Protein 7AGW (pdb70)

Radius of gyration: 14.5 Å; Cα contacts (8 Å, |Δi|>4): 324; chains: 2; bounding box: 27×45×38 Å

Organism: Bacillus subtilis (strain 168) (NCBI:txid224308)

InterPro domains:
  IPR006037 Regulator of K+ conductance, C-terminal [PF02080] (89-156)
  IPR006037 Regulator of K+ conductance, C-terminal [PS51202] (76-161)
  IPR026278 Potassium/proton antiporter subunit KhtT [PIRSF005028] (1-162)
  IPR036721 Regulator of K+ conductance, C-terminal domain superfamily [G3DSA:3.30.70.1450] (87-160)
  IPR036721 Regulator of K+ conductance, C-terminal domain superfamily [SSF116726] (79-158)
  IPR050144 AAE Transporter [PTHR30445] (1-159)
  IPR058776 Potassium/proton antiporter subunit KhtT-like, N-terminal domain [PF25991] (1-69)

B-factor: mean 46.02, std 18.56, range [23.4, 132.6]

Structure (mmCIF, N/CA/C/O backbone):
data_7AGW
#
_entry.id   7AGW
#
_cell.length_a   34.700
_cell.length_b   62.982
_cell.length_c   65.301
_cell.angle_alpha   90.000
_cell.angle_beta   90.000
_cell.angle_gamma   90.000
#
_symmetry.space_group_name_H-M   'P 21 21 21'
#
loop_
_entity.id
_entity.type
_entity.pdbx_description
1 polymer 'K(+)/H(+) antiporter subunit KhtT'
2 water water
#
loop_
_atom_site.group_PDB
_atom_site.id
_atom_site.type_symbol
_atom_site.label_atom_id
_atom_site.label_alt_id
_atom_site.label_comp_id
_atom_site.label_asym_id
_atom_site.label_entity_id
_atom_site.label_seq_id
_atom_site.pdbx_PDB_ins_code
_atom_site.Cartn_x
_atom_site.Cartn_y
_atom_site.Cartn_z
_atom_site.occupancy
_atom_site.B_iso_or_equiv
_atom_site.auth_seq_id
_atom_site.auth_comp_id
_atom_site.auth_asym_id
_atom_site.auth_atom_id
_atom_site.pdbx_PDB_model_num
ATOM 1 N N . GLY A 1 3 ? -4.917 -9.403 33.280 1.00 62.95 0 GLY A N 1
ATOM 2 C CA . GLY A 1 3 ? -6.161 -8.713 32.991 1.00 57.91 0 GLY A CA 1
ATOM 3 C C . GLY A 1 3 ? -5.976 -7.497 32.103 1.00 59.13 0 GLY A C 1
ATOM 4 O O . GLY A 1 3 ? -4.900 -6.898 32.071 1.00 65.32 0 GLY A O 1
ATOM 5 N N . LEU A 1 4 ? -7.033 -7.129 31.382 1.00 56.69 1 LEU A N 1
ATOM 6 C CA . LEU A 1 4 ? -6.996 -5.988 30.469 1.00 56.95 1 LEU A CA 1
ATOM 7 C C . LEU A 1 4 ? -7.292 -4.668 31.188 1.00 66.97 1 LEU A C 1
ATOM 8 O O . LEU A 1 4 ? -8.405 -4.451 31.665 1.00 73.38 1 LEU A O 1
ATOM 13 N N . ASN A 1 5 ? -6.300 -3.783 31.241 1.00 36.34 2 ASN A N 1
ATOM 14 C CA . ASN A 1 5 ? -6.410 -2.553 32.033 1.00 34.61 2 ASN A CA 1
ATOM 15 C C . ASN A 1 5 ? -6.409 -1.348 31.120 1.00 32.91 2 ASN A C 1
ATOM 16 O O . ASN A 1 5 ? -5.524 -1.214 30.281 1.00 34.22 2 ASN A O 1
ATOM 21 N N . ILE A 1 6 ? -7.423 -0.504 31.260 1.00 31.04 3 ILE A N 1
ATOM 22 C CA . ILE A 1 6 ? -7.564 0.684 30.435 1.00 30.44 3 ILE A CA 1
ATOM 23 C C . ILE A 1 6 ? -7.682 1.929 31.302 1.00 31.03 3 ILE A C 1
ATOM 24 O O . ILE A 1 6 ? -8.494 1.976 32.221 1.00 31.48 3 ILE A O 1
ATOM 29 N N . LYS A 1 7 ? -6.841 2.906 31.006 1.00 29.80 4 LYS A N 1
ATOM 30 C CA . LYS A 1 7 ? -6.843 4.196 31.685 1.00 29.69 4 LYS A CA 1
ATOM 31 C C . LYS A 1 7 ? -7.141 5.273 30.660 1.00 26.45 4 LYS A C 1
ATOM 32 O O . LYS A 1 7 ? -6.406 5.420 29.677 1.00 28.24 4 LYS A O 1
ATOM 38 N N . GLU A 1 8 ? -8.227 6.002 30.865 1.00 27.96 5 GLU A N 1
ATOM 39 C CA . GLU A 1 8 ? -8.633 7.066 29.946 1.00 27.94 5 GLU A CA 1
ATOM 40 C C . GLU A 1 8 ? -8.428 8.419 30.609 1.00 27.70 5 GLU A C 1
ATOM 41 O O . GLU A 1 8 ? -8.798 8.614 31.773 1.00 29.85 5 GLU A O 1
ATOM 47 N N A ASN A 1 9 ? -7.829 9.335 29.862 0.60 30.08 6 ASN A N 1
ATOM 48 N N B ASN A 1 9 ? -7.838 9.366 29.895 0.40 28.54 6 ASN A N 1
ATOM 49 C CA A ASN A 1 9 ? -7.662 10.724 30.263 0.60 31.03 6 ASN A CA 1
ATOM 50 C CA B ASN A 1 9 ? -7.781 10.741 30.383 0.40 33.03 6 ASN A CA 1
ATOM 51 C C A ASN A 1 9 ? -8.210 11.667 29.191 0.60 29.33 6 ASN A C 1
ATOM 52 C C B ASN A 1 9 ? -7.951 11.767 29.270 0.40 30.48 6 ASN A C 1
ATOM 53 O O A ASN A 1 9 ? -8.257 11.310 28.009 0.60 27.75 6 ASN A O 1
ATOM 54 O O B ASN A 1 9 ? -7.485 11.565 28.147 0.40 27.97 6 ASN A O 1
ATOM 63 N N . ASP A 1 10 ? -8.629 12.861 29.598 1.00 34.21 7 ASP A N 1
ATOM 64 C CA . ASP A 1 10 ? -8.938 13.903 28.633 1.00 33.27 7 ASP A CA 1
ATOM 65 C C . ASP A 1 10 ? -7.705 14.733 28.383 1.00 33.07 7 ASP A C 1
ATOM 66 O O . ASP A 1 10 ? -6.969 15.077 29.312 1.00 39.08 7 ASP A O 1
ATOM 71 N N . LEU A 1 11 ? -7.497 15.064 27.113 1.00 33.35 8 LEU A N 1
ATOM 72 C CA . LEU A 1 11 ? -6.495 16.034 26.722 1.00 32.50 8 LEU A CA 1
ATOM 73 C C . LEU A 1 11 ? -7.267 17.313 26.369 1.00 35.77 8 LEU A C 1
ATOM 74 O O . LEU A 1 11 ? -7.833 17.424 25.282 1.00 35.13 8 LEU A O 1
ATOM 79 N N . PRO A 1 12 ? -7.335 18.268 27.305 1.00 37.38 9 PRO A N 1
ATOM 80 C CA . PRO A 1 12 ? -8.237 19.406 27.081 1.00 39.34 9 PRO A CA 1
ATOM 81 C C . PRO A 1 12 ? -8.016 20.139 25.756 1.00 40.69 9 PRO A C 1
ATOM 82 O O . PRO A 1 12 ? -6.894 20.527 25.430 1.00 43.45 9 PRO A O 1
ATOM 86 N N . GLY A 1 13 ? -9.095 20.312 25.000 1.00 41.44 10 GLY A N 1
ATOM 87 C CA . GLY A 1 13 ? -9.033 21.029 23.736 1.00 40.00 10 GLY A CA 1
ATOM 88 C C . GLY A 1 13 ? -8.389 20.210 22.624 1.00 37.27 10 GLY A C 1
ATOM 89 O O . GLY A 1 13 ? -8.302 20.689 21.493 1.00 38.22 10 GLY A O 1
ATOM 90 N N . ILE A 1 14 ? -7.947 18.988 22.925 1.00 34.22 11 ILE A N 1
ATOM 91 C CA . ILE A 1 14 ? -7.239 18.156 21.946 1.00 30.62 11 ILE A CA 1
ATOM 92 C C . ILE A 1 14 ? -7.966 16.843 21.650 1.00 31.71 11 ILE A C 1
ATOM 93 O O . ILE A 1 14 ? -8.138 16.460 20.491 1.00 31.71 11 ILE A O 1
ATOM 98 N N . GLY A 1 15 ? -8.390 16.143 22.693 1.00 30.12 12 GLY A N 1
ATOM 99 C CA . GLY A 1 15 ? -9.028 14.856 22.493 1.00 29.61 12 GLY A CA 1
ATOM 100 C C . GLY A 1 15 ? -8.950 13.985 23.728 1.00 26.81 12 GLY A C 1
ATOM 101 O O . GLY A 1 15 ? -9.079 14.480 24.860 1.00 31.62 12 GLY A O 1
ATOM 102 N N . LYS A 1 16 ? -8.766 12.690 23.513 1.00 27.21 13 LYS A N 1
ATOM 103 C CA . LYS A 1 16 ? -8.715 11.720 24.604 1.00 27.06 13 LYS A CA 1
ATOM 104 C C . LYS A 1 16 ? -7.522 10.792 24.457 1.00 25.58 13 LYS A C 1
ATOM 105 O O . LYS A 1 16 ? -7.120 10.457 23.339 1.00 26.20 13 LYS A O 1
ATOM 111 N N . LYS A 1 17 ? -6.978 10.342 25.583 1.00 25.22 14 LYS A N 1
ATOM 112 C CA . LYS A 1 17 ? -5.859 9.416 25.600 1.00 23.60 14 LYS A CA 1
ATOM 113 C C . LYS A 1 17 ? -6.274 8.143 26.323 1.00 25.31 14 LYS A C 1
ATOM 114 O O . LYS A 1 17 ? -6.838 8.211 27.416 1.00 25.52 14 LYS A O 1
ATOM 120 N N . PHE A 1 18 ? -6.043 6.993 25.698 1.00 25.82 15 PHE A N 1
ATOM 121 C CA . PHE A 1 18 ? -6.270 5.686 26.326 1.00 23.40 15 PHE A CA 1
ATOM 122 C C . PHE A 1 18 ? -4.949 4.952 26.471 1.00 25.57 15 PHE A C 1
ATOM 123 O O . PHE A 1 18 ? -4.254 4.716 25.479 1.00 26.95 15 PHE A O 1
ATOM 131 N N . GLU A 1 19 ? -4.600 4.582 27.696 1.00 26.74 16 GLU A N 1
ATOM 132 C CA . GLU A 1 19 ? -3.434 3.755 27.933 1.00 27.50 16 GLU A CA 1
ATOM 133 C C . GLU A 1 19 ? -3.925 2.348 28.244 1.00 28.13 16 GLU A C 1
ATOM 134 O O . GLU A 1 19 ? -4.687 2.135 29.183 1.00 31.13 16 GLU A O 1
ATOM 140 N N . ILE A 1 20 ? -3.514 1.391 27.423 1.00 28.41 17 ILE A N 1
ATOM 141 C CA . ILE A 1 20 ? -4.039 0.035 27.503 1.00 30.58 17 ILE A CA 1
ATOM 142 C C . ILE A 1 20 ? -2.945 -0.953 27.844 1.00 30.80 17 ILE A C 1
ATOM 143 O O . ILE A 1 20 ? -1.868 -0.929 27.246 1.00 33.56 17 ILE A O 1
ATOM 148 N N . GLU A 1 21 ? -3.219 -1.822 28.816 1.00 32.58 18 GLU A N 1
ATOM 149 C CA . GLU A 1 21 ? -2.326 -2.933 29.122 1.00 35.56 18 GLU A CA 1
ATOM 150 C C . GLU A 1 21 ? -3.085 -4.249 28.965 1.00 40.06 18 GLU A C 1
ATOM 151 O O . GLU A 1 21 ? -4.165 -4.420 29.525 1.00 39.06 18 GLU A O 1
ATOM 157 N N . THR A 1 22 ? -2.515 -5.180 28.202 1.00 52.36 19 THR A N 1
ATOM 158 C CA . THR A 1 22 ? -3.225 -6.399 27.818 1.00 67.91 19 THR A CA 1
ATOM 159 C C . THR A 1 22 ? -2.922 -7.581 28.740 1.00 71.61 19 THR A C 1
ATOM 160 O O . THR A 1 22 ? -2.127 -7.468 29.682 1.00 68.70 19 THR A O 1
ATOM 164 N N . ARG A 1 23 ? -3.572 -8.714 28.475 1.00 74.24 20 ARG A N 1
ATOM 165 C CA . ARG A 1 23 ? -3.321 -9.939 29.229 1.00 75.71 20 ARG A CA 1
ATOM 166 C C . ARG A 1 23 ? -1.892 -10.413 29.002 1.00 79.54 20 ARG A C 1
ATOM 167 O O . ARG A 1 23 ? -1.264 -10.980 29.896 1.00 78.99 20 ARG A O 1
ATOM 175 N N . SER A 1 24 ? -1.384 -10.174 27.796 1.00 74.83 21 SER A N 1
ATOM 176 C CA . SER A 1 24 ? -0.032 -10.591 27.434 1.00 78.20 21 SER A CA 1
ATOM 177 C C . SER A 1 24 ? 1.024 -9.644 28.000 1.00 73.87 21 SER A C 1
ATOM 178 O O . SER A 1 24 ? 2.216 -9.830 27.755 1.00 73.61 21 SER A O 1
ATOM 181 N N . HIS A 1 25 ? 0.562 -8.632 28.740 1.00 70.72 22 HIS A N 1
ATOM 182 C CA . HIS A 1 25 ? 1.406 -7.615 29.380 1.00 70.62 22 HIS A CA 1
ATOM 183 C C . HIS A 1 25 ? 1.975 -6.610 28.388 1.00 72.30 22 HIS A C 1
ATOM 184 O O . HIS A 1 25 ? 2.931 -5.895 28.689 1.00 76.90 22 HIS A O 1
ATOM 191 N N . GLU A 1 26 ? 1.374 -6.547 27.207 1.00 57.70 23 GLU A N 1
ATOM 192 C CA . GLU A 1 26 ? 1.805 -5.580 26.208 1.00 53.23 23 GLU A CA 1
ATOM 193 C C . GLU A 1 26 ? 1.076 -4.251 26.397 1.00 50.37 23 GLU A C 1
ATOM 194 O O . GLU A 1 26 ? -0.026 -4.206 26.949 1.00 54.06 23 GLU A O 1
ATOM 200 N N . LYS A 1 27 ? 1.700 -3.166 25.953 1.00 45.67 24 LYS A N 1
ATOM 201 C CA . LYS A 1 27 ? 1.178 -1.841 26.237 1.00 41.05 24 LYS A CA 1
ATOM 202 C C . LYS A 1 27 ? 1.014 -1.005 24.988 1.00 36.76 24 LYS A C 1
ATOM 203 O O . LYS A 1 27 ? 1.868 -1.001 24.094 1.00 42.59 24 LYS A O 1
ATOM 209 N N . MET A 1 28 ? -0.104 -0.298 24.931 1.00 33.67 25 MET A N 1
ATOM 210 C CA . MET A 1 28 ? -0.331 0.624 23.835 1.00 31.67 25 MET A CA 1
ATOM 211 C C . MET A 1 28 ? -1.020 1.888 24.306 1.00 34.41 25 MET A C 1
ATOM 212 O O . MET A 1 28 ? -1.738 1.889 25.305 1.00 33.54 25 MET A O 1
ATOM 217 N N . THR A 1 29 ? -0.784 2.976 23.586 1.00 29.00 26 THR A N 1
ATOM 218 C CA . THR A 1 29 ? -1.462 4.229 23.881 1.00 26.06 26 THR A CA 1
ATOM 219 C C . THR A 1 29 ? -2.197 4.621 22.631 1.00 28.05 26 THR A C 1
ATOM 220 O O . THR A 1 29 ? -1.643 4.541 21.532 1.00 29.61 26 THR A O 1
ATOM 224 N N . ILE A 1 30 ? -3.462 4.989 22.782 1.00 26.81 27 ILE A N 1
ATOM 225 C CA . ILE A 1 30 ? -4.253 5.441 21.644 1.00 26.22 27 ILE A CA 1
ATOM 226 C C . ILE A 1 30 ? -4.697 6.859 21.918 1.00 24.95 27 ILE A C 1
ATOM 227 O O . ILE A 1 30 ? -5.310 7.137 22.946 1.00 25.02 27 ILE A O 1
ATOM 232 N N . ILE A 1 31 ? -4.357 7.780 21.018 1.00 25.11 28 ILE A N 1
ATOM 233 C CA . ILE A 1 31 ? -4.834 9.154 21.106 1.00 26.05 28 ILE A CA 1
ATOM 234 C C . ILE A 1 31 ? -5.962 9.316 20.102 1.00 23.70 28 ILE A C 1
ATOM 235 O O . ILE A 1 31 ? -5.792 9.020 18.912 1.00 24.91 28 ILE A O 1
ATOM 240 N N A ILE A 1 32 ? -7.127 9.733 20.567 0.60 24.86 29 ILE A N 1
ATOM 241 N N B ILE A 1 32 ? -7.118 9.750 20.587 0.40 25.60 29 ILE A N 1
ATOM 242 C CA A ILE A 1 32 ? -8.205 10.058 19.649 0.60 26.52 29 ILE A CA 1
ATOM 243 C CA B ILE A 1 32 ? -8.256 10.067 19.735 0.40 26.19 29 ILE A CA 1
ATOM 244 C C A ILE A 1 32 ? -8.441 11.554 19.647 0.60 26.85 29 ILE A C 1
ATOM 245 C C B ILE A 1 32 ? -8.411 11.581 19.676 0.40 26.93 29 ILE A C 1
ATOM 246 O O A ILE A 1 32 ? -8.939 12.125 20.624 0.60 28.17 29 ILE A O 1
ATOM 247 O O B ILE A 1 32 ? -8.836 12.200 20.654 0.40 28.14 29 ILE A O 1
ATOM 256 N N . HIS A 1 33 ? -8.060 12.180 18.541 1.00 26.52 30 HIS A N 1
ATOM 257 C CA . HIS A 1 33 ? -8.191 13.618 18.376 1.00 26.51 30 HIS A CA 1
ATOM 258 C C . HIS A 1 33 ? -9.631 14.001 18.088 1.00 32.38 30 HIS A C 1
ATOM 259 O O . HIS A 1 33 ? -10.378 13.238 17.475 1.00 33.65 30 HIS A O 1
ATOM 266 N N . ASP A 1 34 ? -10.022 15.195 18.523 1.00 38.05 31 ASP A N 1
ATOM 267 C CA . ASP A 1 34 ? -11.374 15.674 18.280 1.00 40.37 31 ASP A CA 1
ATOM 268 C C . ASP A 1 34 ? -11.714 15.732 16.801 1.00 49.78 31 ASP A C 1
ATOM 269 O O . ASP A 1 34 ? -12.866 15.549 16.415 1.00 48.44 31 ASP A O 1
ATOM 274 N N . ASP A 1 35 ? -10.706 15.986 15.975 1.00 46.17 32 ASP A N 1
ATOM 275 C CA . ASP A 1 35 ? -10.915 16.107 14.538 1.00 49.06 32 ASP A CA 1
ATOM 276 C C . ASP A 1 35 ? -10.949 14.741 13.850 1.00 44.91 32 ASP A C 1
ATOM 277 O O . ASP A 1 35 ? -11.056 14.657 12.629 1.00 55.61 32 ASP A O 1
ATOM 282 N N . GLY A 1 36 ? -10.842 13.671 14.635 1.00 40.49 33 GLY A N 1
ATOM 283 C CA . GLY A 1 36 ? -10.980 12.327 14.100 1.00 45.94 33 GLY A CA 1
ATOM 284 C C . GLY A 1 36 ? -9.707 11.511 13.946 1.00 38.72 33 GLY A C 1
ATOM 285 O O . GLY A 1 36 ? -9.769 10.289 13.821 1.00 40.04 33 GLY A O 1
ATOM 286 N N . ARG A 1 37 ? -8.551 12.170 13.929 1.00 37.12 34 ARG A N 1
ATOM 287 C CA . ARG A 1 37 ? -7.282 11.457 13.825 1.00 34.02 34 ARG A CA 1
ATOM 288 C C . ARG A 1 37 ? -7.056 10.519 15.010 1.00 32.93 34 ARG A C 1
ATOM 289 O O . ARG A 1 37 ? -7.312 10.890 16.159 1.00 33.15 34 ARG A O 1
ATOM 297 N N . ARG A 1 38 ? -6.590 9.304 14.723 1.00 29.05 35 ARG A N 1
ATOM 298 C CA . ARG A 1 38 ? -6.122 8.383 15.743 1.00 28.26 35 ARG A CA 1
ATOM 299 C C . ARG A 1 38 ? -4.623 8.222 15.618 1.00 30.13 35 ARG A C 1
ATOM 300 O O . ARG A 1 38 ? -4.093 8.050 14.511 1.00 30.03 35 ARG A O 1
ATOM 308 N N . GLU A 1 39 ? -3.934 8.262 16.745 1.00 26.40 36 GLU A N 1
ATOM 309 C CA . GLU A 1 39 ? -2.535 7.884 16.795 1.00 26.91 36 GLU A CA 1
ATOM 310 C C . GLU A 1 39 ? -2.379 6.733 17.764 1.00 31.82 36 GLU A C 1
ATOM 311 O O . GLU A 1 39 ? -2.873 6.787 18.897 1.00 30.07 36 GLU A O 1
ATOM 317 N N A ILE A 1 40 ? -1.693 5.687 17.330 0.60 26.64 37 ILE A N 1
ATOM 318 N N B ILE A 1 40 ? -1.702 5.681 17.325 0.40 26.96 37 ILE A N 1
ATOM 319 C CA A ILE A 1 40 ? -1.463 4.524 18.176 0.60 25.94 37 ILE A CA 1
ATOM 320 C CA B ILE A 1 40 ? -1.459 4.528 18.179 0.40 26.33 37 ILE A CA 1
ATOM 321 C C A ILE A 1 40 ? 0.031 4.357 18.412 0.60 26.88 37 ILE A C 1
ATOM 322 C C B ILE A 1 40 ? 0.035 4.376 18.415 0.40 26.81 37 ILE A C 1
ATOM 323 O O A ILE A 1 40 ? 0.821 4.424 17.474 0.60 28.85 37 ILE A O 1
ATOM 324 O O B ILE A 1 40 ? 0.827 4.464 17.480 0.40 28.46 37 ILE A O 1
ATOM 333 N N . TYR A 1 41 ? 0.414 4.163 19.669 1.00 23.64 38 TYR A N 1
ATOM 334 C CA . TYR A 1 41 ? 1.812 3.993 20.037 1.00 27.05 38 TYR A CA 1
ATOM 335 C C . TYR A 1 41 ? 1.999 2.665 20.747 1.00 30.78 38 TYR A C 1
ATOM 336 O O . TYR A 1 41 ? 1.246 2.337 21.653 1.00 33.33 38 TYR A O 1
ATOM 345 N N . ARG A 1 42 ? 3.009 1.905 20.339 1.00 27.84 39 ARG A N 1
ATOM 346 C CA . ARG A 1 42 ? 3.297 0.624 20.969 1.00 28.62 39 ARG A CA 1
ATOM 347 C C . ARG A 1 42 ? 4.635 0.702 21.685 1.00 29.59 39 ARG A C 1
ATOM 348 O O . ARG A 1 42 ? 5.639 1.087 21.091 1.00 33.51 39 ARG A O 1
ATOM 356 N N . PHE A 1 43 ? 4.646 0.333 22.956 1.00 32.38 40 PHE A N 1
ATOM 357 C CA . PHE A 1 43 ? 5.852 0.465 23.767 1.00 36.52 40 PHE A CA 1
ATOM 358 C C . PHE A 1 43 ? 6.370 -0.884 24.211 1.00 41.71 40 PHE A C 1
ATOM 359 O O . PHE A 1 43 ? 5.617 -1.855 24.277 1.00 42.09 40 PHE A O 1
ATOM 367 N N . ASN A 1 44 ? 7.664 -0.937 24.507 1.00 83.74 41 ASN A N 1
ATOM 368 C CA . ASN A 1 44 ? 8.266 -2.123 25.092 1.00 82.36 41 ASN A CA 1
ATOM 369 C C . ASN A 1 44 ? 7.536 -2.475 26.381 1.00 77.85 41 ASN A C 1
ATOM 370 O O . ASN A 1 44 ? 7.183 -1.589 27.156 1.00 71.91 41 ASN A O 1
ATOM 375 N N . ASP A 1 45 ? 7.298 -3.764 26.602 1.00 81.12 42 ASP A N 1
ATOM 376 C CA . ASP A 1 45 ? 6.533 -4.202 27.766 1.00 85.31 42 ASP A CA 1
ATOM 377 C C . ASP A 1 45 ? 7.131 -3.712 29.087 1.00 84.43 42 ASP A C 1
ATOM 378 O O . ASP A 1 45 ? 6.400 -3.414 30.032 1.00 83.83 42 ASP A O 1
ATOM 383 N N . ARG A 1 46 ? 8.457 -3.609 29.139 1.00 83.39 43 ARG A N 1
ATOM 384 C CA . ARG A 1 46 ? 9.144 -3.232 30.372 1.00 84.98 43 ARG A CA 1
ATOM 385 C C . ARG A 1 46 ? 9.769 -1.838 30.344 1.00 84.20 43 ARG A C 1
ATOM 386 O O . ARG A 1 46 ? 10.209 -1.335 31.377 1.00 84.80 43 ARG A O 1
ATOM 394 N N . ASP A 1 47 ? 9.814 -1.217 29.171 1.00 81.07 44 ASP A N 1
ATOM 395 C CA . ASP A 1 47 ? 10.404 0.111 29.058 1.00 75.42 44 ASP A CA 1
ATOM 396 C C . ASP A 1 47 ? 9.456 1.091 28.381 1.00 70.81 44 ASP A C 1
ATOM 397 O O . ASP A 1 47 ? 9.316 1.082 27.161 1.00 70.29 44 ASP A O 1
ATOM 402 N N . PRO A 1 48 ? 8.813 1.958 29.181 1.00 68.05 45 PRO A N 1
ATOM 403 C CA . PRO A 1 48 ? 7.843 2.948 28.693 1.00 64.26 45 PRO A CA 1
ATOM 404 C C . PRO A 1 48 ? 8.503 3.998 27.803 1.00 73.91 45 PRO A C 1
ATOM 405 O O . PRO A 1 48 ? 7.822 4.693 27.040 1.00 61.88 45 PRO A O 1
ATOM 409 N N . ASP A 1 49 ? 9.825 4.094 27.888 1.00 66.90 46 ASP A N 1
ATOM 410 C CA . ASP A 1 49 ? 10.571 5.107 27.158 1.00 67.10 46 ASP A CA 1
ATOM 411 C C . ASP A 1 49 ? 10.965 4.652 25.751 1.00 68.14 46 ASP A C 1
ATOM 412 O O . ASP A 1 49 ? 11.361 5.467 24.918 1.00 67.86 46 ASP A O 1
ATOM 417 N N . GLU A 1 50 ? 10.851 3.353 25.483 1.00 69.75 47 GLU A N 1
ATOM 418 C CA . GLU A 1 50 ? 11.219 2.828 24.174 1.00 71.56 47 GLU A CA 1
ATOM 419 C C . GLU A 1 50 ? 9.994 2.531 23.310 1.00 69.90 47 GLU A C 1
ATOM 420 O O . GLU A 1 50 ? 9.211 1.627 23.603 1.00 69.95 47 GLU A O 1
ATOM 426 N N . LEU A 1 51 ? 9.843 3.307 22.242 1.00 41.95 48 LEU A N 1
ATOM 427 C CA . LEU A 1 51 ? 8.732 3.153 21.314 1.00 38.71 48 LEU A CA 1
ATOM 428 C C . LEU A 1 51 ? 9.047 2.047 20.313 1.00 38.81 48 LEU A C 1
ATOM 429 O O . LEU A 1 51 ? 10.085 2.076 19.653 1.00 44.37 48 LEU A O 1
ATOM 434 N N . LEU A 1 52 ? 8.155 1.071 20.209 1.00 34.23 49 LEU A N 1
ATOM 435 C CA . LEU A 1 52 ? 8.345 -0.034 19.268 1.00 35.58 49 LEU A CA 1
ATOM 436 C C . LEU A 1 52 ? 7.835 0.346 17.892 1.00 36.54 49 LEU A C 1
ATOM 437 O O . LEU A 1 52 ? 8.481 0.084 16.875 1.00 40.63 49 LEU A O 1
ATOM 442 N N . SER A 1 53 ? 6.667 0.969 17.861 1.00 31.63 50 SER A N 1
ATOM 443 C CA . SER A 1 53 ? 6.056 1.345 16.599 1.00 30.56 50 SER A CA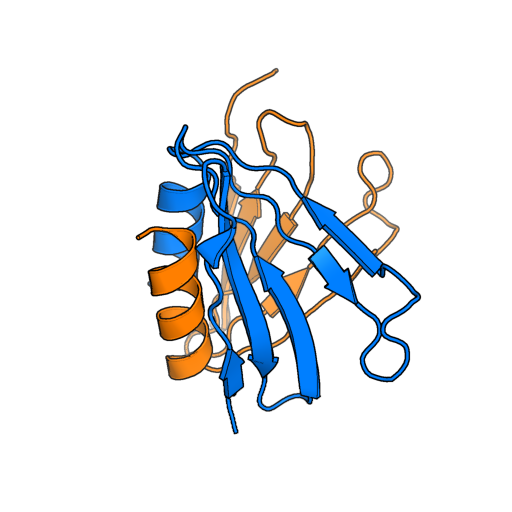 1
ATOM 444 C C . SER A 1 53 ? 4.966 2.355 16.866 1.00 36.06 50 SER A C 1
ATOM 445 O O . SER A 1 53 ? 4.490 2.494 17.998 1.00 32.48 50 SER A O 1
ATOM 448 N N . ASN A 1 54 ? 4.585 3.076 15.822 1.00 30.31 51 ASN A N 1
ATOM 449 C CA . ASN A 1 54 ? 3.457 3.969 15.899 1.00 30.77 51 ASN A CA 1
ATOM 450 C C . ASN A 1 54 ? 2.775 4.064 14.545 1.00 38.46 51 ASN A C 1
ATOM 451 O O . ASN A 1 54 ? 3.404 3.838 13.511 1.00 36.87 51 ASN A O 1
ATOM 456 N N . ILE A 1 55 ? 1.486 4.367 14.559 1.00 27.80 52 ILE A N 1
ATOM 457 C CA . ILE A 1 55 ? 0.710 4.477 13.328 1.00 26.73 52 ILE A CA 1
ATOM 458 C C . ILE A 1 55 ? -0.319 5.593 13.438 1.00 29.67 52 ILE A C 1
ATOM 459 O O . ILE A 1 55 ? -0.890 5.839 14.516 1.00 29.64 52 ILE A O 1
ATOM 464 N N . SER A 1 56 ? -0.505 6.316 12.343 1.00 33.56 53 SER A N 1
ATOM 465 C CA . SER A 1 56 ? -1.487 7.381 12.287 1.00 31.30 53 SER A CA 1
ATOM 466 C C . SER A 1 56 ? -2.606 6.956 11.358 1.00 35.48 53 SER A C 1
ATOM 467 O O . SER A 1 56 ? -2.353 6.499 10.232 1.00 34.26 53 SER A O 1
ATOM 470 N N . LEU A 1 57 ? -3.836 7.104 11.831 1.00 31.04 54 LEU A N 1
ATOM 471 C CA . LEU A 1 57 ? -5.020 6.714 11.080 1.00 28.47 54 LEU A CA 1
ATOM 472 C C . LEU A 1 57 ? -6.014 7.872 11.006 1.00 33.51 54 LEU A C 1
ATOM 473 O O . LEU A 1 57 ? -6.175 8.613 11.983 1.00 32.72 54 LEU A O 1
ATOM 478 N N . ASP A 1 58 ? -6.687 8.036 9.867 1.00 34.87 55 ASP A N 1
ATOM 479 C CA . ASP A 1 58 ? -7.821 8.956 9.832 1.00 30.86 55 ASP A CA 1
ATOM 480 C C . ASP A 1 58 ? -9.065 8.271 10.399 1.00 34.31 55 ASP A C 1
ATOM 481 O O . ASP A 1 58 ? -9.025 7.082 10.710 1.00 36.32 55 ASP A O 1
ATOM 486 N N . ASP A 1 59 ? -10.152 9.018 10.562 1.00 42.65 56 ASP A N 1
ATOM 487 C CA . ASP A 1 59 ? -11.341 8.485 11.226 1.00 37.90 56 ASP A CA 1
ATOM 488 C C . ASP A 1 59 ? -11.909 7.281 10.489 1.00 36.92 56 ASP A C 1
ATOM 489 O O . ASP A 1 59 ? -12.267 6.275 11.093 1.00 37.63 56 ASP A O 1
ATOM 494 N N A SER A 1 60 ? -11.996 7.404 9.168 0.58 42.57 57 SER A N 1
ATOM 495 N N B SER A 1 60 ? -11.976 7.400 9.167 0.42 42.52 57 SER A N 1
ATOM 496 C CA A SER A 1 60 ? -12.498 6.326 8.324 0.58 42.81 57 SER A CA 1
ATOM 497 C CA B SER A 1 60 ? -12.496 6.336 8.319 0.42 42.95 57 SER A CA 1
ATOM 498 C C A SER A 1 60 ? -11.641 5.074 8.423 0.58 39.57 57 SER A C 1
ATOM 499 C C B SER A 1 60 ? -11.642 5.078 8.398 0.42 39.54 57 SER A C 1
ATOM 500 O O A SER A 1 60 ? -12.166 3.964 8.516 0.58 39.98 57 SER A O 1
ATOM 501 O O B SER A 1 60 ? -12.171 3.969 8.456 0.42 40.52 57 SER A O 1
ATOM 506 N N . GLU A 1 61 ? -10.323 5.250 8.403 1.00 35.34 58 GLU A N 1
ATOM 507 C CA . GLU A 1 61 ? -9.411 4.113 8.497 1.00 35.76 58 GLU A CA 1
ATOM 508 C C . GLU A 1 61 ? -9.542 3.429 9.843 1.00 33.15 58 GLU A C 1
ATOM 509 O O . GLU A 1 61 ? -9.526 2.204 9.939 1.00 34.41 58 GLU A O 1
ATOM 515 N N . ALA A 1 62 ? -9.651 4.241 10.890 1.00 34.72 59 ALA A N 1
ATOM 516 C CA . ALA A 1 62 ? -9.799 3.722 12.241 1.00 33.02 59 ALA A CA 1
ATOM 517 C C . ALA A 1 62 ? -11.056 2.872 12.352 1.00 32.09 59 ALA A C 1
ATOM 518 O O . ALA A 1 62 ? -11.033 1.795 12.945 1.00 33.43 59 ALA A O 1
ATOM 520 N N . ARG A 1 63 ? -12.156 3.363 11.790 1.00 32.71 60 ARG A N 1
ATOM 521 C CA . ARG A 1 63 ? -13.406 2.622 11.847 1.00 35.88 60 ARG A CA 1
ATOM 522 C C . ARG A 1 63 ? -13.330 1.306 11.071 1.00 37.10 60 ARG A C 1
ATOM 523 O O . ARG A 1 63 ? -13.843 0.289 11.522 1.00 36.98 60 ARG A O 1
ATOM 531 N N . GLN A 1 64 ? -12.682 1.331 9.911 1.00 37.13 61 GLN A N 1
ATOM 532 C CA . GLN A 1 64 ? -12.544 0.126 9.103 1.00 38.14 61 GLN A CA 1
ATOM 533 C C . GLN A 1 64 ? -11.642 -0.903 9.786 1.00 35.89 61 GLN A C 1
ATOM 534 O O . GLN A 1 64 ? -11.946 -2.103 9.810 1.00 36.10 61 GLN A O 1
ATOM 540 N N . ILE A 1 65 ? -10.540 -0.442 10.359 1.00 35.74 62 ILE A N 1
ATOM 541 C CA . ILE A 1 65 ? -9.647 -1.355 11.050 1.00 35.82 62 ILE A CA 1
ATOM 542 C C . ILE A 1 65 ? -10.334 -1.898 12.308 1.00 33.28 62 ILE A C 1
ATOM 543 O O . ILE A 1 65 ? -10.190 -3.075 12.634 1.00 33.70 62 ILE A O 1
ATOM 548 N N . ALA A 1 66 ? -11.111 -1.054 12.986 1.00 30.90 63 ALA A N 1
ATOM 549 C CA . ALA A 1 66 ? -11.843 -1.503 14.168 1.00 32.74 63 ALA A CA 1
ATOM 550 C C . ALA A 1 66 ? -12.822 -2.614 13.801 1.00 34.69 63 ALA A C 1
ATOM 551 O O . ALA A 1 66 ? -12.953 -3.593 14.529 1.00 33.66 63 ALA A O 1
ATOM 553 N N . ALA A 1 67 ? -13.506 -2.456 12.671 1.00 34.18 64 ALA A N 1
ATOM 554 C CA . ALA A 1 67 ? -14.445 -3.469 12.196 1.00 35.23 64 ALA A CA 1
ATOM 555 C C . ALA A 1 67 ? -13.772 -4.824 11.958 1.00 37.28 64 ALA A C 1
ATOM 556 O O . ALA A 1 67 ? -14.331 -5.874 12.286 1.00 39.68 64 ALA A O 1
ATOM 558 N N . ILE A 1 68 ? -12.575 -4.803 11.378 1.00 32.64 65 ILE A N 1
ATOM 559 C CA . ILE A 1 68 ? -11.806 -6.026 11.178 1.00 32.81 65 ILE A CA 1
ATOM 560 C C . ILE A 1 68 ? -11.423 -6.639 12.524 1.00 32.60 65 ILE A C 1
ATOM 561 O O . ILE A 1 68 ? -11.629 -7.830 12.764 1.00 35.46 65 ILE A O 1
ATOM 566 N N . LEU A 1 69 ? -10.884 -5.806 13.405 1.00 33.78 66 LEU A N 1
ATOM 567 C CA . LEU A 1 69 ? -10.377 -6.265 14.687 1.00 39.10 66 LEU A CA 1
ATOM 568 C C . LEU A 1 69 ? -11.494 -6.802 15.570 1.00 40.07 66 LEU A C 1
ATOM 569 O O . LEU A 1 69 ? -11.339 -7.829 16.233 1.00 46.20 66 LEU A O 1
ATOM 574 N N . GLY A 1 70 ? -12.622 -6.101 15.573 1.00 38.32 67 GLY A N 1
ATOM 575 C CA . GLY A 1 70 ? -13.727 -6.437 16.449 1.00 48.21 67 GLY A CA 1
ATOM 576 C C . GLY A 1 70 ? -14.707 -7.419 15.842 1.00 57.50 67 GLY A C 1
ATOM 577 O O . GLY A 1 70 ? -15.742 -7.720 16.435 1.00 61.71 67 GLY A O 1
ATOM 578 N N . GLY A 1 71 ? -14.382 -7.919 14.655 1.00 66.52 68 GLY A N 1
ATOM 579 C CA . GLY A 1 71 ? -15.232 -8.877 13.972 1.00 79.52 68 GLY A CA 1
ATOM 580 C C . GLY A 1 71 ? -14.862 -10.317 14.279 1.00 88.98 68 GLY A C 1
ATOM 581 O O . GLY A 1 71 ? -14.482 -11.079 13.388 1.00 91.92 68 GLY A O 1
ATOM 583 N N . GLY B 1 1 ? -0.526 3.673 -4.749 1.00 94.07 -2 GLY B N 1
ATOM 584 C CA . GLY B 1 1 ? -1.385 4.838 -4.649 1.00 94.71 -2 GLY B CA 1
ATOM 585 C C . GLY B 1 1 ? -1.735 5.174 -3.213 1.00 93.53 -2 GLY B C 1
ATOM 586 O O . GLY B 1 1 ? -1.487 4.378 -2.306 1.00 91.21 -2 GLY B O 1
ATOM 587 N N . SER B 1 2 ? -2.320 6.351 -3.006 1.00 94.12 -1 SER B N 1
ATOM 588 C CA . SER B 1 2 ? -2.633 6.817 -1.658 1.00 92.41 -1 SER B CA 1
ATOM 589 C C . SER B 1 2 ? -4.126 6.788 -1.328 1.00 84.47 -1 SER B C 1
ATOM 590 O O . SER B 1 2 ? -4.838 7.780 -1.497 1.00 91.99 -1 SER B O 1
ATOM 593 N N . GLY B 1 3 ? -4.579 5.632 -0.861 1.00 63.95 0 GLY B N 1
ATOM 594 C CA . GLY B 1 3 ? -5.900 5.457 -0.285 1.00 55.07 0 GLY B CA 1
ATOM 595 C C . GLY B 1 3 ? -5.758 4.326 0.718 1.00 42.87 0 GLY B C 1
ATOM 596 O O . GLY B 1 3 ? -4.638 3.901 0.993 1.00 50.50 0 GLY B O 1
ATOM 597 N N . LEU B 1 4 ? -6.866 3.838 1.271 1.00 38.13 1 LEU B N 1
ATOM 598 C CA . LEU B 1 4 ? -6.805 2.684 2.165 1.00 34.79 1 LEU B CA 1
ATOM 599 C C . LEU B 1 4 ? -6.931 1.396 1.359 1.00 32.28 1 LEU B C 1
ATOM 600 O O . LEU B 1 4 ? -7.930 1.203 0.663 1.00 37.56 1 LEU B O 1
ATOM 605 N N . ASN B 1 5 ? -5.921 0.534 1.470 1.00 31.46 2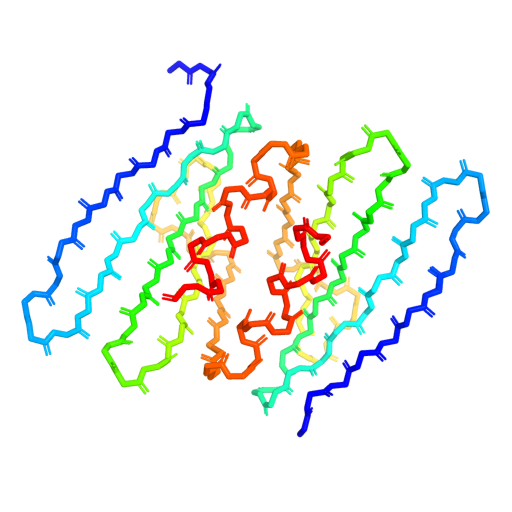 ASN B N 1
ATOM 606 C CA . ASN B 1 5 ? -5.837 -0.696 0.688 1.00 32.89 2 ASN B CA 1
ATOM 607 C C . ASN B 1 5 ? -5.813 -1.886 1.630 1.00 31.44 2 ASN B C 1
ATOM 608 O O . ASN B 1 5 ? -4.931 -1.989 2.481 1.00 34.09 2 ASN B O 1
ATOM 613 N N . ILE B 1 6 ? -6.791 -2.772 1.494 1.00 31.76 3 ILE B N 1
ATOM 614 C CA . ILE B 1 6 ? -6.888 -3.943 2.360 1.00 30.28 3 ILE B CA 1
ATOM 615 C C . ILE B 1 6 ? -6.946 -5.182 1.476 1.00 34.03 3 ILE B C 1
ATOM 616 O O . ILE B 1 6 ? -7.810 -5.279 0.600 1.00 35.51 3 ILE B O 1
ATOM 621 N N . LYS B 1 7 ? -6.017 -6.112 1.685 1.00 32.16 4 LYS B N 1
ATOM 622 C CA . LYS B 1 7 ? -6.000 -7.385 0.970 1.00 35.88 4 LYS B CA 1
ATOM 623 C C . LYS B 1 7 ? -6.361 -8.494 1.944 1.00 33.47 4 LYS B C 1
ATOM 624 O O . LYS B 1 7 ? -5.706 -8.670 2.979 1.00 32.56 4 LYS B O 1
ATOM 630 N N . GLU B 1 8 ? -7.413 -9.231 1.635 1.00 35.82 5 GLU B N 1
ATOM 631 C CA . GLU B 1 8 ? -7.881 -10.292 2.500 1.00 35.84 5 GLU B CA 1
ATOM 632 C C . GLU B 1 8 ? -7.620 -11.655 1.875 1.00 38.21 5 GLU B C 1
ATOM 633 O O . GLU B 1 8 ? -7.908 -11.887 0.691 1.00 42.78 5 GLU B O 1
ATOM 639 N N . ASN B 1 9 ? -7.060 -12.548 2.681 1.00 38.16 6 ASN B N 1
ATOM 640 C CA . ASN B 1 9 ? -6.816 -13.922 2.269 1.00 45.04 6 ASN B CA 1
ATOM 641 C C . ASN B 1 9 ? -7.346 -14.903 3.307 1.00 38.90 6 ASN B C 1
ATOM 642 O O . ASN B 1 9 ? -7.207 -14.682 4.506 1.00 35.87 6 ASN B O 1
ATOM 647 N N . ASP B 1 10 ? -7.967 -15.971 2.840 1.00 42.72 7 ASP B N 1
ATOM 648 C CA . ASP B 1 10 ? -8.315 -17.077 3.723 1.00 42.87 7 ASP B CA 1
ATOM 649 C C . ASP B 1 10 ? -7.072 -17.891 4.027 1.00 44.57 7 ASP B C 1
ATOM 650 O O . ASP B 1 10 ? -6.258 -18.167 3.145 1.00 47.70 7 ASP B O 1
ATOM 655 N N . LEU B 1 11 ? -6.937 -18.289 5.288 1.00 39.60 8 LEU B N 1
ATOM 656 C CA . LEU B 1 11 ? -5.927 -19.253 5.670 1.00 38.77 8 LEU B CA 1
ATOM 657 C C . LEU B 1 11 ? -6.695 -20.532 6.000 1.00 41.53 8 LEU B C 1
ATOM 658 O O . LEU B 1 11 ? -7.248 -20.651 7.087 1.00 42.24 8 LEU B O 1
ATOM 663 N N . PRO B 1 12 ? -6.767 -21.471 5.041 1.00 40.78 9 PRO B N 1
ATOM 664 C CA . PRO B 1 12 ? -7.661 -22.629 5.163 1.00 43.82 9 PRO B CA 1
ATOM 665 C C . PRO B 1 12 ? -7.489 -23.371 6.480 1.00 44.58 9 PRO B C 1
ATOM 666 O O . PRO B 1 12 ? -6.374 -23.767 6.803 1.00 47.73 9 PRO B O 1
ATOM 670 N N . GLY B 1 13 ? -8.582 -23.529 7.225 1.00 43.83 10 GLY B N 1
ATOM 671 C CA . GLY B 1 13 ? -8.575 -24.279 8.470 1.00 42.31 10 GLY B CA 1
ATOM 672 C C . GLY B 1 13 ? -8.030 -23.489 9.642 1.00 42.43 10 GLY B C 1
ATOM 673 O O . GLY B 1 13 ? -8.007 -23.988 10.771 1.00 43.05 10 GLY B O 1
ATOM 674 N N . ILE B 1 14 ? -7.603 -22.257 9.384 1.00 39.75 11 ILE B N 1
ATOM 675 C CA . ILE B 1 14 ? -6.925 -21.455 10.402 1.00 37.71 11 ILE B CA 1
ATOM 676 C C . ILE B 1 14 ? -7.634 -20.130 10.703 1.00 34.55 11 ILE B C 1
ATOM 677 O O . ILE B 1 14 ? -7.880 -19.802 11.868 1.00 37.09 11 ILE B O 1
ATOM 682 N N . GLY B 1 15 ? -7.959 -19.368 9.666 1.00 33.49 12 GLY B N 1
ATOM 683 C CA . GLY B 1 15 ? -8.603 -18.087 9.897 1.00 34.66 12 GLY B CA 1
ATOM 684 C C . GLY B 1 15 ? -8.536 -17.188 8.690 1.00 33.72 12 GLY B C 1
ATOM 685 O O . GLY B 1 15 ? -8.570 -17.668 7.558 1.00 33.20 12 GLY B O 1
ATOM 686 N N . LYS B 1 16 ? -8.452 -15.884 8.936 1.00 31.29 13 LYS B N 1
ATOM 687 C CA . LYS B 1 16 ? -8.421 -14.891 7.869 1.00 30.66 13 LYS B CA 1
ATOM 688 C C . LYS B 1 16 ? -7.209 -14.000 8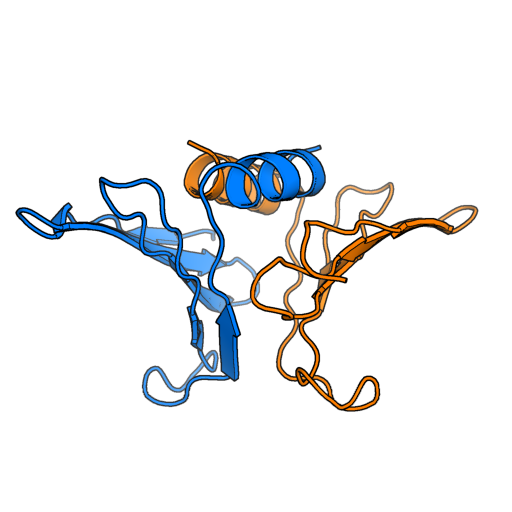.095 1.00 28.33 13 LYS B C 1
ATOM 689 O O . LYS B 1 16 ? -6.855 -13.690 9.234 1.00 28.31 13 LYS B O 1
ATOM 695 N N . LYS B 1 17 ? -6.565 -13.595 7.011 1.00 28.53 14 LYS B N 1
ATOM 696 C CA . LYS B 1 17 ? -5.444 -12.667 7.074 1.00 26.75 14 LYS B CA 1
ATOM 697 C C . LYS B 1 17 ? -5.804 -11.385 6.317 1.00 26.83 14 LYS B C 1
ATOM 698 O O . LYS B 1 17 ? -6.271 -11.433 5.178 1.00 27.52 14 LYS B O 1
ATOM 704 N N . PHE B 1 18 ? -5.580 -10.248 6.963 1.00 24.85 15 PHE B N 1
ATOM 705 C CA . PHE B 1 18 ? -5.787 -8.931 6.351 1.00 26.69 15 PHE B CA 1
ATOM 706 C C . PHE B 1 18 ? -4.471 -8.172 6.284 1.00 25.50 15 PHE B C 1
ATOM 707 O O . PHE B 1 18 ? -3.832 -7.927 7.305 1.00 27.71 15 PHE B O 1
ATOM 715 N N . GLU B 1 19 ? -4.056 -7.791 5.081 1.00 27.20 16 GLU B N 1
ATOM 716 C CA . GLU B 1 19 ? -2.867 -6.967 4.925 1.00 27.17 16 GLU B CA 1
ATOM 717 C C . GLU B 1 19 ? -3.341 -5.566 4.564 1.00 26.13 16 GLU B C 1
ATOM 718 O O . GLU B 1 19 ? -4.041 -5.360 3.567 1.00 28.55 16 GLU B O 1
ATOM 724 N N . ILE B 1 20 ? -2.972 -4.600 5.392 1.00 27.28 17 ILE B N 1
ATOM 725 C CA . ILE B 1 20 ? -3.517 -3.254 5.304 1.00 24.79 17 ILE B CA 1
ATOM 726 C C . ILE B 1 20 ? -2.399 -2.275 5.011 1.00 26.01 17 ILE B C 1
ATOM 727 O O . ILE B 1 20 ? -1.343 -2.331 5.638 1.00 29.83 17 ILE B O 1
ATOM 732 N N A GLU B 1 21 ? -2.601 -1.405 4.027 0.60 25.56 18 GLU B N 1
ATOM 733 N N B GLU B 1 21 ? -2.649 -1.376 4.060 0.40 25.27 18 GLU B N 1
ATOM 734 C CA A GLU B 1 21 ? -1.700 -0.283 3.838 0.60 26.47 18 GLU B CA 1
ATOM 735 C CA B GLU B 1 21 ? -1.742 -0.282 3.744 0.40 29.90 18 GLU B CA 1
ATOM 736 C C A GLU B 1 21 ? -2.531 0.970 3.958 0.60 30.87 18 GLU B C 1
ATOM 737 C C B GLU B 1 21 ? -2.514 1.021 3.902 0.40 31.06 18 GLU B C 1
ATOM 738 O O A GLU B 1 21 ? -3.526 1.141 3.249 0.60 30.66 18 GLU B O 1
ATOM 739 O O B GLU B 1 21 ? -3.457 1.280 3.150 0.40 31.59 18 GLU B O 1
ATOM 750 N N . THR B 1 22 ? -2.121 1.840 4.879 1.00 33.82 19 THR B N 1
ATOM 751 C CA . THR B 1 22 ? -2.867 3.049 5.205 1.00 40.58 19 THR B CA 1
ATOM 752 C C . THR B 1 22 ? -2.556 4.215 4.274 1.00 43.29 19 THR B C 1
ATOM 753 O O . THR B 1 22 ? -1.662 4.138 3.409 1.00 40.61 19 THR B O 1
ATOM 757 N N . ARG B 1 23 ? -3.289 5.313 4.447 1.00 43.76 20 ARG B N 1
ATOM 758 C CA . ARG B 1 23 ? -3.042 6.496 3.636 1.00 44.02 20 ARG B CA 1
ATOM 759 C C . ARG B 1 23 ? -1.708 7.134 4.020 1.00 44.73 20 ARG B C 1
ATOM 760 O O . ARG B 1 23 ? -1.069 7.798 3.207 1.00 51.07 20 ARG B O 1
ATOM 768 N N . SER B 1 24 ? -1.280 6.900 5.261 1.00 43.17 21 SER B N 1
ATOM 769 C CA . SER B 1 24 ? 0.026 7.360 5.723 1.00 43.71 21 SER B CA 1
ATOM 770 C C . SER B 1 24 ? 1.152 6.446 5.216 1.00 45.68 21 SER B C 1
ATOM 771 O O . SER B 1 24 ? 2.326 6.664 5.531 1.00 47.79 21 SER B O 1
ATOM 774 N N . HIS B 1 25 ? 0.778 5.430 4.435 1.00 43.31 22 HIS B N 1
ATOM 775 C CA . HIS B 1 25 ? 1.714 4.450 3.870 1.00 42.92 22 HIS B CA 1
ATOM 776 C C . HIS B 1 25 ? 2.364 3.558 4.925 1.00 46.65 22 HIS B C 1
ATOM 777 O O . HIS B 1 25 ? 3.500 3.112 4.774 1.00 48.73 22 HIS B O 1
ATOM 784 N N . GLU B 1 26 ? 1.629 3.301 5.996 1.00 38.42 23 GLU B N 1
ATOM 785 C CA . GLU B 1 26 ? 2.095 2.401 7.042 1.00 35.32 23 GLU B CA 1
ATOM 786 C C . GLU B 1 26 ? 1.475 1.016 6.818 1.00 32.14 23 GLU B C 1
ATOM 787 O O . GLU B 1 26 ? 0.421 0.905 6.181 1.00 36.76 23 GLU B O 1
ATOM 793 N N . LYS B 1 27 ? 2.157 -0.032 7.281 1.00 37.55 24 LYS B N 1
ATOM 794 C CA . LYS B 1 27 ? 1.819 -1.406 6.915 1.00 36.79 24 LYS B CA 1
ATOM 795 C C . LYS B 1 27 ? 1.481 -2.254 8.131 1.00 35.75 24 LYS B C 1
ATOM 796 O O . LYS B 1 27 ? 2.231 -2.284 9.109 1.00 37.13 24 LYS B O 1
ATOM 802 N N . MET B 1 28 ? 0.360 -2.961 8.073 1.00 32.87 25 MET B N 1
ATOM 803 C CA . MET B 1 28 ? 0.010 -3.863 9.155 1.00 33.96 25 MET B CA 1
ATOM 804 C C . MET B 1 28 ? -0.674 -5.118 8.634 1.00 32.02 25 MET B C 1
ATOM 805 O O . MET B 1 28 ? -1.369 -5.082 7.623 1.00 34.20 25 MET B O 1
ATOM 810 N N . THR B 1 29 ? -0.447 -6.230 9.319 1.00 29.08 26 THR B N 1
ATOM 811 C CA . THR B 1 29 ? -1.137 -7.480 9.019 1.00 28.47 26 THR B CA 1
ATOM 812 C C . THR B 1 29 ? -1.929 -7.887 10.235 1.00 27.31 26 THR B C 1
ATOM 813 O O . THR B 1 29 ? -1.415 -7.840 11.352 1.00 29.35 26 THR B O 1
ATOM 817 N N . ILE B 1 30 ? -3.195 -8.226 10.035 1.00 28.30 27 ILE B N 1
ATOM 818 C CA . ILE B 1 30 ? -4.017 -8.719 11.135 1.00 26.39 27 ILE B CA 1
ATOM 819 C C . ILE B 1 30 ? -4.436 -10.130 10.797 1.00 25.18 27 ILE B C 1
ATOM 820 O O . ILE B 1 30 ? -4.973 -10.368 9.717 1.00 27.69 27 ILE B O 1
ATOM 825 N N . ILE B 1 31 ? -4.169 -11.075 11.698 1.00 27.64 28 ILE B N 1
ATOM 826 C CA . ILE B 1 31 ? -4.659 -12.439 11.540 1.00 28.83 28 ILE B CA 1
ATOM 827 C C . ILE B 1 31 ? -5.815 -12.634 12.507 1.00 25.49 28 ILE B C 1
ATOM 828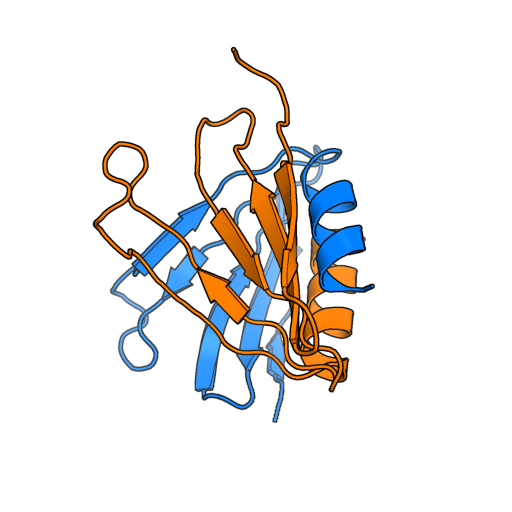 O O . ILE B 1 31 ? -5.679 -12.409 13.718 1.00 29.08 28 ILE B O 1
ATOM 833 N N A ILE B 1 32 ? -6.964 -13.028 11.967 0.46 27.56 29 ILE B N 1
ATOM 834 N N B ILE B 1 32 ? -6.964 -13.030 11.981 0.54 27.65 29 ILE B N 1
ATOM 835 C CA A ILE B 1 32 ? -8.120 -13.376 12.778 0.46 28.64 29 ILE B CA 1
ATOM 836 C CA B ILE B 1 32 ? -8.080 -13.373 12.842 0.54 28.29 29 ILE B CA 1
ATOM 837 C C A ILE B 1 32 ? -8.264 -14.894 12.812 0.46 30.12 29 ILE B C 1
ATOM 838 C C B ILE B 1 32 ? -8.280 -14.878 12.830 0.54 30.24 29 ILE B C 1
ATOM 839 O O A ILE B 1 32 ? -8.677 -15.499 11.827 0.46 31.74 29 ILE B O 1
ATOM 840 O O B ILE B 1 32 ? -8.735 -15.451 11.844 0.54 31.77 29 ILE B O 1
ATOM 849 N N . HIS B 1 33 ? -7.919 -15.510 13.942 1.00 30.10 30 HIS B N 1
ATOM 850 C CA . HIS B 1 33 ? -8.028 -16.952 14.075 1.00 31.81 30 HIS B CA 1
ATOM 851 C C . HIS B 1 33 ? -9.464 -17.378 14.324 1.00 35.77 30 HIS B C 1
ATOM 852 O O . HIS B 1 33 ? -10.238 -16.656 14.960 1.00 38.02 30 HIS B O 1
ATOM 859 N N . ASP B 1 34 ? -9.812 -18.556 13.826 1.00 39.45 31 ASP B N 1
ATOM 860 C CA . ASP B 1 34 ? -11.155 -19.093 13.991 1.00 43.30 31 ASP B CA 1
ATOM 861 C C . ASP B 1 34 ? -11.524 -19.247 15.464 1.00 47.86 31 ASP B C 1
ATOM 862 O O . ASP B 1 34 ? -12.691 -19.127 15.831 1.00 57.69 31 ASP B O 1
ATOM 867 N N . ASP B 1 35 ? -10.526 -19.504 16.305 1.00 48.91 32 ASP B N 1
ATOM 868 C CA . ASP B 1 35 ? -10.763 -19.687 17.739 1.00 51.59 32 ASP B CA 1
ATOM 869 C C . ASP B 1 35 ? -10.911 -18.374 18.521 1.00 51.76 32 ASP B C 1
ATOM 870 O O . ASP B 1 35 ? -11.131 -18.390 19.729 1.00 58.05 32 ASP B O 1
ATOM 875 N N . GLY B 1 36 ? -10.773 -17.245 17.839 1.00 50.68 33 GLY B N 1
ATOM 876 C CA . GLY B 1 36 ? -10.962 -15.955 18.483 1.00 47.08 33 GLY B CA 1
ATOM 877 C C . GLY B 1 36 ? -9.711 -15.107 18.616 1.00 45.02 33 GLY B C 1
ATOM 878 O O . GLY B 1 36 ? -9.793 -13.881 18.703 1.00 47.18 33 GLY B O 1
ATOM 879 N N . ARG B 1 37 ? -8.552 -15.758 18.631 1.00 42.46 34 ARG B N 1
ATOM 880 C CA . ARG B 1 37 ? -7.271 -15.061 18.731 1.00 40.35 34 ARG B CA 1
ATOM 881 C C . ARG B 1 37 ? -7.074 -14.049 17.609 1.00 33.34 34 ARG B C 1
ATOM 882 O O . ARG B 1 37 ? -7.358 -14.342 16.450 1.00 34.06 34 ARG B O 1
ATOM 890 N N . ARG B 1 38 ? -6.604 -12.850 17.966 1.00 32.13 35 ARG B N 1
ATOM 891 C CA . ARG B 1 38 ? -6.168 -11.856 16.986 1.00 31.43 35 ARG B CA 1
ATOM 892 C C . ARG B 1 38 ? -4.671 -11.666 17.113 1.00 31.63 35 ARG B C 1
ATOM 893 O O . ARG B 1 38 ? -4.138 -11.571 18.222 1.00 34.71 35 ARG B O 1
ATOM 901 N N . GLU B 1 39 ? -3.982 -11.603 15.981 1.00 29.82 36 GLU B N 1
ATOM 902 C CA . GLU B 1 39 ? -2.576 -11.243 15.996 1.00 28.40 36 GLU B CA 1
ATOM 903 C C . GLU B 1 39 ? -2.399 -10.054 15.080 1.00 29.05 36 GLU B C 1
ATOM 904 O O . GLU B 1 39 ? -2.904 -10.049 13.948 1.00 30.04 36 GLU B O 1
ATOM 910 N N . ILE B 1 40 ? -1.683 -9.051 15.553 1.00 28.36 37 ILE B N 1
ATOM 911 C CA . ILE B 1 40 ? -1.385 -7.884 14.730 1.00 28.16 37 ILE B CA 1
ATOM 912 C C . ILE B 1 40 ? 0.121 -7.774 14.572 1.00 28.06 37 ILE B C 1
ATOM 913 O O . ILE B 1 40 ? 0.865 -7.880 15.554 1.00 28.12 37 ILE B O 1
ATOM 918 N N . TYR B 1 41 ? 0.568 -7.582 13.337 1.00 26.88 38 TYR B N 1
ATOM 919 C CA . TYR B 1 41 ? 1.980 -7.392 13.065 1.00 28.50 38 TYR B CA 1
ATOM 920 C C . TYR B 1 41 ? 2.178 -6.045 12.393 1.00 28.35 38 TYR B C 1
ATOM 921 O O . TYR B 1 41 ? 1.443 -5.695 11.474 1.00 30.48 38 TYR B O 1
ATOM 930 N N A ARG B 1 42 ? 3.173 -5.294 12.843 0.48 25.40 39 ARG B N 1
ATOM 931 N N B ARG B 1 42 ? 3.173 -5.296 12.854 0.52 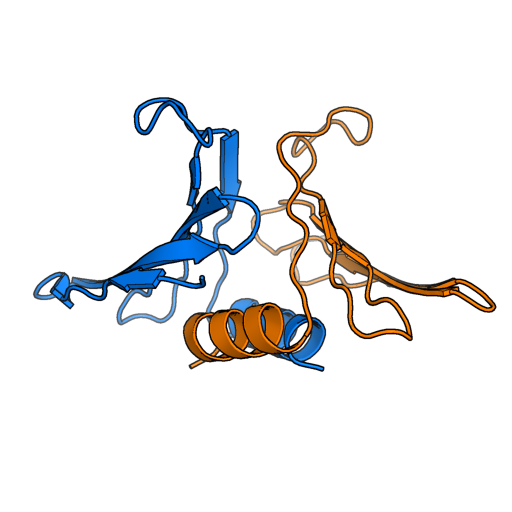25.54 39 ARG B N 1
ATOM 932 C CA A ARG B 1 42 ? 3.499 -4.009 12.232 0.48 24.49 39 ARG B CA 1
ATOM 933 C CA B ARG B 1 42 ? 3.525 -4.009 12.259 0.52 25.34 39 ARG B CA 1
ATOM 934 C C A ARG B 1 42 ? 4.893 -4.087 11.640 0.48 28.04 39 ARG B C 1
ATOM 935 C C B ARG B 1 42 ? 4.896 -4.134 11.627 0.52 28.27 39 ARG B C 1
ATOM 936 O O A ARG B 1 42 ? 5.841 -4.463 12.324 0.48 31.39 39 ARG B O 1
ATOM 937 O O B ARG B 1 42 ? 5.839 -4.579 12.276 0.52 32.19 39 ARG B O 1
ATOM 952 N N . PHE B 1 43 ? 5.013 -3.739 10.364 1.00 28.47 40 PHE B N 1
ATOM 953 C CA . PHE B 1 43 ? 6.280 -3.865 9.664 1.00 34.65 40 PHE B CA 1
ATOM 954 C C . PHE B 1 43 ? 6.878 -2.514 9.353 1.00 38.19 40 PHE B C 1
ATOM 955 O O . PHE B 1 43 ? 6.164 -1.510 9.309 1.00 42.43 40 PHE B O 1
ATOM 963 N N . ASN B 1 44 ? 8.192 -2.491 9.162 1.00 39.84 41 ASN B N 1
ATOM 964 C CA . ASN B 1 44 ? 8.884 -1.292 8.708 1.00 44.70 41 ASN B CA 1
ATOM 965 C C . ASN B 1 44 ? 8.230 -0.747 7.444 1.00 56.06 41 ASN B C 1
ATOM 966 O O . ASN B 1 44 ? 7.943 -1.505 6.516 1.00 51.98 41 ASN B O 1
ATOM 971 N N . ASP B 1 45 ? 7.996 0.564 7.4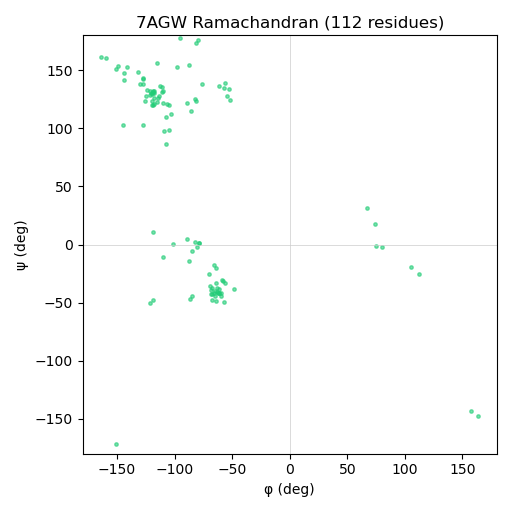20 1.00 54.82 42 ASP B N 1
ATOM 972 C CA . ASP B 1 45 ? 7.297 1.224 6.317 1.00 59.87 42 ASP B CA 1
ATOM 973 C C . ASP B 1 45 ? 7.836 0.824 4.943 1.00 64.29 42 ASP B C 1
ATOM 974 O O . ASP B 1 45 ? 7.070 0.655 3.992 1.00 66.54 42 ASP B O 1
ATOM 979 N N . ARG B 1 46 ? 9.153 0.662 4.853 1.00 59.13 43 ARG B N 1
ATOM 980 C CA . ARG B 1 46 ? 9.812 0.404 3.579 1.00 65.34 43 ARG B CA 1
ATOM 981 C C . ARG B 1 46 ? 10.546 -0.938 3.520 1.00 67.26 43 ARG B C 1
ATOM 982 O O . ARG B 1 46 ? 11.302 -1.188 2.583 1.00 69.52 43 ARG B O 1
ATOM 990 N N . ASP B 1 47 ? 10.328 -1.801 4.509 1.00 62.49 44 ASP B N 1
ATOM 991 C CA . ASP B 1 47 ? 10.977 -3.114 4.514 1.00 63.20 44 ASP B CA 1
ATOM 992 C C . ASP B 1 47 ? 10.077 -4.191 5.108 1.00 53.77 44 ASP B C 1
ATOM 993 O O . ASP B 1 47 ? 9.938 -4.292 6.325 1.00 51.47 44 ASP B O 1
ATOM 998 N N . PRO B 1 48 ? 9.478 -5.017 4.239 1.00 55.80 45 PRO B N 1
ATOM 999 C CA . PRO B 1 48 ? 8.530 -6.060 4.646 1.00 49.95 45 PRO B CA 1
ATOM 1000 C C . PRO B 1 48 ? 9.165 -7.142 5.520 1.00 48.69 45 PRO B C 1
ATOM 1001 O O . PRO B 1 48 ? 8.445 -7.840 6.231 1.00 46.17 45 PRO B O 1
ATOM 1005 N N . ASP B 1 49 ? 10.486 -7.272 5.467 1.00 51.78 46 ASP B N 1
ATOM 1006 C CA . ASP B 1 49 ? 11.186 -8.300 6.231 1.00 55.69 46 ASP B CA 1
ATOM 1007 C C . ASP B 1 49 ? 11.493 -7.863 7.658 1.00 54.83 46 ASP B C 1
ATOM 1008 O O . ASP B 1 49 ? 11.998 -8.655 8.458 1.00 48.76 46 ASP B O 1
ATOM 1013 N N . GLU B 1 50 ? 11.192 -6.605 7.974 1.00 48.22 47 GLU B N 1
ATOM 1014 C CA . GLU B 1 50 ? 11.507 -6.058 9.284 1.00 50.44 47 GLU B CA 1
ATOM 1015 C C . GLU B 1 50 ? 10.263 -5.876 10.138 1.00 46.83 47 GLU B C 1
ATOM 1016 O O . GLU B 1 50 ? 9.429 -5.011 9.856 1.00 45.75 47 GLU B O 1
ATOM 1022 N N . LEU B 1 51 ? 10.140 -6.700 11.179 1.00 39.58 48 LEU B N 1
ATOM 1023 C CA . LEU B 1 51 ? 9.041 -6.585 12.130 1.00 35.38 48 LEU B CA 1
ATOM 1024 C C . LEU B 1 51 ? 9.315 -5.502 13.173 1.00 37.44 48 LEU B C 1
ATOM 1025 O O . LEU B 1 51 ? 10.327 -5.532 13.866 1.00 42.44 48 LEU B O 1
ATOM 1030 N N . LEU B 1 52 ? 8.401 -4.544 13.275 1.00 34.28 49 LEU B N 1
ATOM 1031 C CA . LEU B 1 52 ? 8.529 -3.467 14.250 1.00 35.96 49 LEU B CA 1
ATOM 1032 C C . LEU B 1 52 ? 7.931 -3.902 15.576 1.00 33.67 49 LEU B C 1
ATOM 1033 O O . LEU B 1 52 ? 8.529 -3.703 16.645 1.00 38.77 49 LEU B O 1
ATOM 1038 N N . SER B 1 53 ? 6.742 -4.483 15.515 1.00 32.02 50 SER B N 1
ATOM 1039 C CA . SER B 1 53 ? 6.061 -4.909 16.728 1.00 33.64 50 SER B CA 1
ATOM 1040 C C . SER B 1 53 ? 5.015 -5.955 16.395 1.00 29.58 50 SER B C 1
ATOM 1041 O O . SER B 1 53 ? 4.595 -6.095 15.242 1.00 29.17 50 SER B O 1
ATOM 1044 N N . ASN B 1 54 ? 4.603 -6.706 17.407 1.00 31.03 51 ASN B N 1
ATOM 1045 C CA . ASN B 1 54 ? 3.490 -7.619 17.258 1.00 27.49 51 ASN B CA 1
ATOM 1046 C C . ASN B 1 54 ? 2.761 -7.818 18.568 1.00 30.49 51 ASN B C 1
ATOM 1047 O O . ASN B 1 54 ? 3.353 -7.678 19.644 1.00 34.84 51 ASN B O 1
ATOM 1052 N N . ILE B 1 55 ? 1.473 -8.110 18.484 1.00 29.62 52 ILE B N 1
ATOM 1053 C CA . ILE B 1 55 ? 0.659 -8.261 19.683 1.00 30.52 52 ILE B CA 1
ATOM 1054 C C . ILE B 1 55 ? -0.375 -9.349 19.460 1.00 30.27 52 ILE B C 1
ATOM 1055 O O . ILE B 1 55 ? -0.893 -9.508 18.350 1.00 31.29 52 ILE B O 1
ATOM 1060 N N A SER B 1 56 ? -0.654 -10.116 20.506 0.43 37.10 53 SER B N 1
ATOM 1061 N N B SER B 1 56 ? -0.643 -10.136 20.493 0.57 37.25 53 SER B N 1
ATOM 1062 C CA A SER B 1 56 ? -1.670 -11.152 20.446 0.43 38.33 53 SER B CA 1
ATOM 1063 C CA B SER B 1 56 ? -1.690 -11.138 20.409 0.57 36.06 53 SER B CA 1
ATOM 1064 C C A SER B 1 56 ? -2.802 -10.779 21.394 0.43 37.44 53 SER B C 1
ATOM 1065 C C B SER B 1 56 ? -2.799 -10.773 21.380 0.57 37.23 53 SER B C 1
ATOM 1066 O O A SER B 1 56 ? -2.561 -10.448 22.556 0.43 41.11 53 SER B O 1
ATOM 1067 O O B SER B 1 56 ? -2.541 -10.442 22.538 0.57 41.15 53 SER B O 1
ATOM 1072 N N . LEU B 1 57 ? -4.033 -10.824 20.898 1.00 36.34 54 LEU B N 1
ATOM 1073 C CA . LEU B 1 57 ? -5.181 -10.449 21.710 1.00 35.52 54 LEU B CA 1
ATOM 1074 C C . LEU B 1 57 ? -6.192 -11.580 21.682 1.00 40.58 54 LEU B C 1
ATOM 1075 O O . LEU B 1 57 ? -6.403 -12.188 20.635 1.00 41.48 54 LEU B O 1
ATOM 1080 N N . ASP B 1 58 ? -6.835 -11.872 22.806 1.00 42.98 55 ASP B N 1
ATOM 1081 C CA . ASP B 1 58 ? -7.975 -12.775 22.724 1.00 44.37 55 ASP B CA 1
ATOM 1082 C C . ASP B 1 58 ? -9.195 -11.997 22.228 1.00 42.46 55 ASP B C 1
ATOM 1083 O O . ASP B 1 58 ? -9.118 -10.782 22.021 1.00 39.93 55 ASP B O 1
ATOM 1088 N N . ASP B 1 59 ? -10.298 -12.700 22.014 1.00 47.79 56 ASP B N 1
ATOM 1089 C CA . ASP B 1 59 ? -11.493 -12.113 21.419 1.00 51.18 56 ASP B CA 1
ATOM 1090 C C . ASP B 1 59 ? -12.044 -10.909 22.190 1.00 45.89 56 ASP B C 1
ATOM 1091 O O . ASP B 1 59 ? -12.307 -9.860 21.601 1.00 42.15 56 ASP B O 1
ATOM 1096 N N . SER B 1 60 ? -12.215 -11.051 23.500 1.00 50.71 57 SER B N 1
ATOM 1097 C CA . SER B 1 60 ? -12.757 -9.953 24.296 1.00 52.46 57 SER B CA 1
ATOM 1098 C C . SER B 1 60 ? -11.834 -8.733 24.288 1.00 45.69 57 SER B C 1
ATOM 1099 O O . SER B 1 60 ? -12.306 -7.602 24.242 1.00 44.04 57 SER B O 1
ATOM 1102 N N . GLU B 1 61 ? -10.523 -8.963 24.306 1.00 40.32 58 GLU B N 1
ATOM 1103 C CA . GLU B 1 61 ? -9.550 -7.869 24.256 1.00 38.18 58 GLU B CA 1
ATOM 1104 C C . GLU B 1 61 ? -9.634 -7.122 22.933 1.00 36.06 58 GLU B C 1
ATOM 1105 O O . GLU B 1 61 ? -9.612 -5.891 22.890 1.00 37.53 58 GLU B O 1
ATOM 1111 N N . ALA B 1 62 ? -9.728 -7.884 21.854 1.00 37.37 59 ALA B N 1
ATOM 1112 C CA . ALA B 1 62 ? -9.782 -7.303 20.523 1.00 37.53 59 ALA B CA 1
ATOM 1113 C C . ALA B 1 62 ? -11.032 -6.450 20.366 1.00 34.63 59 ALA B C 1
ATOM 1114 O O . ALA B 1 62 ? -10.980 -5.375 19.788 1.00 35.01 59 ALA B O 1
ATOM 1116 N N . ARG B 1 63 ? -12.153 -6.928 20.896 1.00 36.04 60 ARG B N 1
ATOM 1117 C CA . ARG B 1 63 ? -13.399 -6.179 20.793 1.00 40.05 60 ARG B CA 1
ATOM 1118 C C . ARG B 1 63 ? -13.358 -4.908 21.639 1.00 38.90 60 ARG B C 1
ATOM 1119 O O . ARG B 1 63 ? -13.895 -3.877 21.242 1.00 40.24 60 ARG B O 1
ATOM 1127 N N . GLN B 1 64 ? -12.708 -4.977 22.798 1.00 43.15 61 GLN B N 1
ATOM 1128 C CA . GLN B 1 64 ? -12.618 -3.811 23.669 1.00 38.69 61 GLN B CA 1
ATOM 1129 C C . GLN B 1 64 ? -11.736 -2.751 23.019 1.00 35.44 61 GLN B C 1
ATOM 1130 O O . GLN B 1 64 ? -12.066 -1.564 23.024 1.00 41.09 61 GLN B O 1
ATOM 1136 N N . ILE B 1 65 ? -10.623 -3.184 22.443 1.00 35.43 62 ILE B N 1
ATOM 1137 C CA . ILE B 1 65 ? -9.710 -2.254 21.803 1.00 35.75 62 ILE B CA 1
ATOM 1138 C C . ILE B 1 65 ? -10.357 -1.676 20.548 1.00 35.54 62 ILE B C 1
ATOM 1139 O O . ILE B 1 65 ? -10.232 -0.482 20.263 1.00 34.81 62 ILE B O 1
ATOM 1144 N N . ALA B 1 66 ? -11.076 -2.518 19.812 1.00 34.89 63 ALA B N 1
ATOM 1145 C CA . ALA B 1 66 ? -11.788 -2.067 18.623 1.00 31.63 63 ALA B CA 1
ATOM 1146 C C . ALA B 1 66 ? -12.839 -1.008 18.965 1.00 34.15 63 ALA B C 1
ATOM 1147 O O . ALA B 1 66 ? -13.017 -0.052 18.214 1.00 35.99 63 ALA B O 1
ATOM 1149 N N . ALA B 1 67 ? -13.521 -1.177 20.094 1.00 36.91 64 ALA B N 1
ATOM 1150 C CA . ALA B 1 67 ? -14.528 -0.216 20.522 1.00 39.80 64 ALA B CA 1
ATOM 1151 C C . ALA B 1 67 ? -13.889 1.152 20.750 1.00 42.00 64 ALA B C 1
ATOM 1152 O O . ALA B 1 67 ? -14.447 2.185 20.369 1.00 43.21 64 ALA 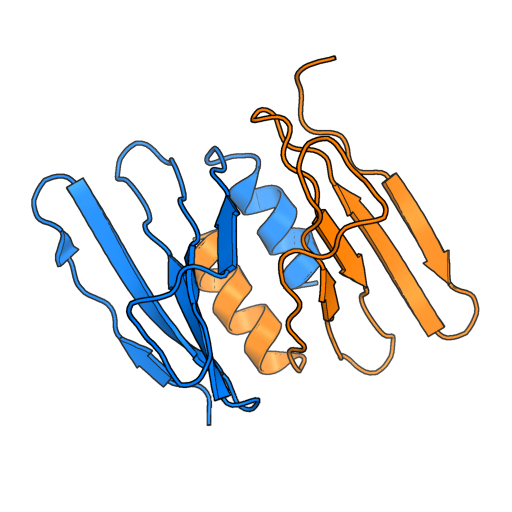B O 1
ATOM 1154 N N . ILE B 1 68 ? -12.710 1.152 21.361 1.00 37.05 65 ILE B N 1
ATOM 1155 C CA . ILE B 1 68 ? -11.991 2.393 21.608 1.00 35.31 65 ILE B CA 1
ATOM 1156 C C . ILE B 1 68 ? -11.531 2.986 20.290 1.00 33.68 65 ILE B C 1
ATOM 1157 O O . ILE B 1 68 ? -11.753 4.166 20.019 1.00 33.66 65 ILE B O 1
ATOM 1162 N N . LEU B 1 69 ? -10.924 2.148 19.455 1.00 32.09 66 LEU B N 1
ATOM 1163 C CA . LEU B 1 69 ? -10.318 2.630 18.225 1.00 33.57 66 LEU B CA 1
ATOM 1164 C C . LEU B 1 69 ? -11.353 3.246 17.294 1.00 34.90 66 LEU B C 1
ATOM 1165 O O . LEU B 1 69 ? -11.115 4.299 16.706 1.00 42.60 66 LEU B O 1
ATOM 1170 N N . GLY B 1 70 ? -12.514 2.605 17.189 1.00 32.59 67 GLY B N 1
ATOM 1171 C CA . GLY B 1 70 ? -13.522 3.011 16.227 1.00 43.08 67 GLY B CA 1
ATOM 1172 C C . GLY B 1 70 ? -14.675 3.818 16.787 1.00 53.08 67 GLY B C 1
ATOM 1173 O O . GLY B 1 70 ? -15.576 4.211 16.049 1.00 57.40 67 GLY B O 1
ATOM 1174 N N . GLY B 1 71 ? -14.650 4.073 18.090 1.00 59.07 68 GLY B N 1
ATOM 1175 C CA . GLY B 1 71 ? -15.747 4.769 18.739 1.00 71.47 68 GLY B CA 1
ATOM 1176 C C . GLY B 1 71 ? -17.015 3.933 18.742 1.00 78.44 68 GLY B C 1
ATOM 1177 O O . GLY B 1 71 ? -18.126 4.461 18.808 1.00 82.98 68 GLY B O 1
#

Nearest PDB structures (foldseek):
  7agw-assembly1_B  TM=1.014E+00  e=1.506E-12  Bacillus subtilis subsp. subtilis str. 168
  7ahm-assembly2_C  TM=9.98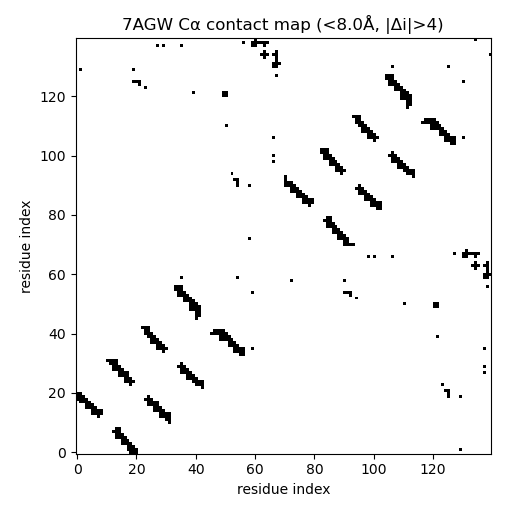8E-01  e=3.308E-09  Bacillus subtilis
  7aht-assembly1_A  TM=9.398E-01  e=3.200E-08  Bacillus subtilis subsp. subtilis str. 168
  7aht-assembly1_B  TM=9.903E-01  e=3.166E-06  Bacillus subtilis subsp. subtilis str. 168
  4fma-assembly4_D  TM=6.157E-01  e=6.879E-01  Escherichia coli

Solvent-accessible surface area: 7805 Å² total; per-residue (Å²): 74,30,92,68,117,89,61,94,46,123,83,94,7,86,53,22,76,4,55,3,112,56,120,36,64,13,15,2,19,31,28,114,103,11,108,13,38,20,65,16,45,49,58,207,60,109,135,99,78,60,6,60,10,51,7,50,52,40,3,0,119,76,4,9,72,24,9,27,78,115,86,30,34,95,60,121,95,64,99,47,123,84,92,7,89,58,26,61,4,50,1,98,51,84,20,68,18,16,0,18,21,28,113,123,14,101,3,25,19,58,13,49,54,67,227,52,112,139,91,81,59,8,60,7,39,3,56,53,35,3,0,114,79,5,8,60,23,10,16,100

Secondary structure (DSSP, 8-state):
--EEEEEEETTTEEEEEEE-TT--EEEEEEETTS-EEEEEE-SS-TT-EEEEEEE-HHHHHHHHHHHT-/--S-EEEEEEETTTEEEEEEE-TT--EEEEEEETTS-EEEEEEETTEEEEEEEEEEE-HHHHHHHHHHHH-

Foldseek 3Di:
DKDWDKDADPPFFIKIWIADPVLWIKIWGQGPQAKIKIWTADSPDNPHTPDMDIDGNVRVVVVCVVVVD/DQAWDWDWDDDPPFFIKIWIQHNVQWTKIWTQGPQFKIKIWGADSPDNVGTPDMDIDGNVRVVVVVVVVVD

Sequence (140 aa):
GLNIKENNDLPGIGKKFEIETRSHEKMTIIIIHDDGRREIIYRFNDRDPDELLSNISLDDSSEARQIAAILGGGSGLNIKENDLPGIGKKFEIEETRSHEKMTIIIIHDDGRREIYRRFNDRDPDELLSNISSLDDSEARQIAAILGG